Protein AF-A0A7Y2BJF6-F1 (afdb_monomer_lite)

Structure (mmCIF, N/CA/C/O backbone):
data_AF-A0A7Y2BJF6-F1
#
_entry.id   AF-A0A7Y2BJF6-F1
#
loop_
_atom_site.group_PDB
_atom_site.id
_atom_site.type_symbol
_atom_site.label_atom_id
_atom_site.label_alt_id
_atom_site.label_comp_id
_atom_site.label_asym_id
_atom_site.label_entity_id
_atom_site.label_seq_id
_atom_site.pdbx_PDB_ins_code
_atom_site.Cartn_x
_atom_site.Cartn_y
_atom_site.Cartn_z
_atom_site.occupancy
_atom_site.B_iso_or_equiv
_atom_site.auth_seq_id
_atom_site.auth_comp_id
_atom_site.auth_asym_id
_atom_site.auth_atom_id
_atom_site.pdbx_PDB_model_num
ATOM 1 N N . MET A 1 1 ? 1.469 44.689 62.817 1.00 45.69 1 MET A N 1
ATOM 2 C CA . MET A 1 1 ? 0.722 44.787 61.546 1.00 45.69 1 MET A CA 1
ATOM 3 C C . MET A 1 1 ? 1.715 45.197 60.466 1.00 45.69 1 MET A C 1
ATOM 5 O O . MET A 1 1 ? 2.066 46.364 60.460 1.00 45.69 1 MET A O 1
ATOM 9 N N . ALA A 1 2 ? 2.256 44.233 59.697 1.00 48.25 2 ALA A N 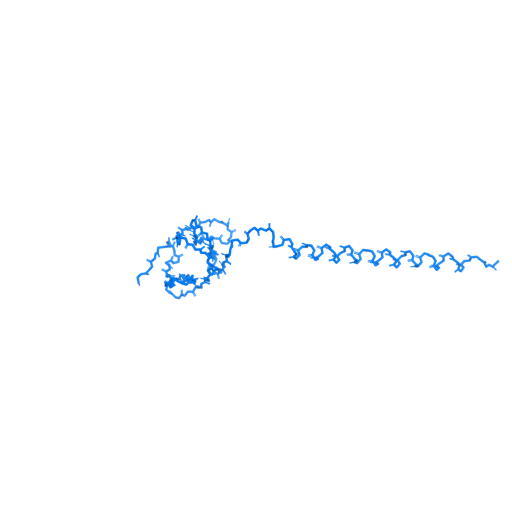1
ATOM 10 C CA . ALA A 1 2 ? 2.942 44.390 58.392 1.00 48.25 2 ALA A CA 1
ATOM 11 C C . ALA A 1 2 ? 4.010 43.295 58.148 1.00 48.25 2 ALA A C 1
ATOM 13 O O . ALA A 1 2 ? 5.195 43.598 58.115 1.00 48.25 2 ALA A O 1
ATOM 14 N N . GLU A 1 3 ? 3.619 42.035 57.926 1.00 46.19 3 GLU A N 1
ATOM 15 C CA . GLU A 1 3 ? 4.509 41.061 57.248 1.00 46.19 3 GLU A CA 1
ATOM 16 C C . GLU A 1 3 ? 3.802 40.208 56.173 1.00 46.19 3 GLU A C 1
ATOM 18 O O . GLU A 1 3 ? 4.416 39.344 55.552 1.00 46.19 3 GLU A O 1
ATOM 23 N N . GLU A 1 4 ? 2.539 40.493 55.836 1.00 48.34 4 GLU A N 1
ATOM 24 C CA . GLU A 1 4 ? 1.797 39.716 54.824 1.00 48.34 4 GLU A CA 1
ATOM 25 C C . GLU A 1 4 ? 2.136 40.078 53.361 1.00 48.34 4 GLU A C 1
ATOM 27 O O . GLU A 1 4 ? 1.862 39.305 52.445 1.00 48.34 4 GLU A O 1
ATOM 32 N N . GLY A 1 5 ? 2.800 41.210 53.098 1.00 51.78 5 GLY A N 1
ATOM 33 C CA . GLY A 1 5 ? 3.011 41.709 51.726 1.00 51.78 5 GLY A CA 1
ATOM 34 C C . GLY A 1 5 ? 4.179 41.085 50.944 1.00 51.78 5 GLY A C 1
ATOM 35 O O . GLY A 1 5 ? 4.224 41.181 49.716 1.00 51.78 5 GLY A O 1
ATOM 36 N N . LYS A 1 6 ? 5.148 40.453 51.625 1.00 48.47 6 LYS A N 1
ATOM 37 C CA . LYS A 1 6 ? 6.381 39.932 50.993 1.00 48.47 6 LYS A CA 1
ATOM 38 C C . LYS A 1 6 ? 6.262 38.465 50.572 1.00 48.47 6 LYS A C 1
ATOM 40 O O . LYS A 1 6 ? 6.907 38.052 49.608 1.00 48.47 6 LYS A O 1
ATOM 45 N N . SER A 1 7 ? 5.418 37.701 51.266 1.00 54.75 7 SER A N 1
ATOM 46 C CA . SER A 1 7 ? 5.195 36.279 50.989 1.00 54.75 7 SER A CA 1
ATOM 47 C C . SER A 1 7 ? 4.327 36.075 49.741 1.00 54.75 7 SER A C 1
ATOM 49 O O . SER A 1 7 ? 4.713 35.331 48.842 1.00 54.75 7 SER A O 1
ATOM 51 N N . GLY A 1 8 ? 3.238 36.843 49.592 1.00 60.06 8 GLY A N 1
ATOM 52 C CA . GLY A 1 8 ? 2.317 36.718 48.453 1.00 60.06 8 GLY A CA 1
ATOM 53 C C . GLY A 1 8 ? 2.980 36.933 47.088 1.00 60.06 8 GLY A C 1
ATOM 54 O O . GLY A 1 8 ? 2.770 36.150 46.168 1.00 60.06 8 GLY A O 1
ATOM 55 N N . LYS A 1 9 ? 3.876 37.921 46.962 1.00 63.34 9 LYS A N 1
ATOM 56 C CA . LYS A 1 9 ? 4.632 38.166 45.718 1.00 63.34 9 LYS A CA 1
ATOM 57 C C . LYS A 1 9 ? 5.560 37.008 45.336 1.00 63.34 9 LYS A C 1
ATOM 59 O O . LYS A 1 9 ? 5.730 36.728 44.153 1.00 63.34 9 LYS A O 1
ATOM 64 N N . ARG A 1 10 ? 6.156 36.337 46.327 1.00 69.12 10 ARG A N 1
ATOM 65 C CA . ARG A 1 10 ? 7.023 35.169 46.109 1.00 69.12 10 ARG A CA 1
ATOM 66 C C . ARG A 1 10 ? 6.205 33.944 45.716 1.00 69.12 10 ARG A C 1
ATOM 68 O O . ARG A 1 10 ? 6.588 33.252 44.783 1.00 69.12 10 ARG A O 1
ATOM 75 N N . VAL A 1 11 ? 5.060 33.728 46.363 1.00 71.56 11 VAL A N 1
ATOM 76 C CA . VAL A 1 11 ? 4.134 32.634 46.031 1.00 71.56 11 VAL A CA 1
ATOM 77 C C . VAL A 1 11 ? 3.576 32.803 44.617 1.00 71.56 11 VAL A C 1
ATOM 79 O O . VAL A 1 11 ? 3.616 31.861 43.834 1.00 71.56 11 VAL A O 1
ATOM 82 N N . VAL A 1 12 ? 3.150 34.013 44.245 1.00 73.06 12 VAL A N 1
ATOM 83 C CA . VAL A 1 12 ? 2.680 34.316 42.882 1.00 73.06 12 VAL A CA 1
ATOM 84 C C . VAL A 1 12 ? 3.796 34.122 41.853 1.00 73.06 12 VAL A C 1
ATOM 86 O O . VAL A 1 12 ? 3.556 33.533 40.803 1.00 73.06 12 VAL A O 1
ATOM 89 N N . GLY A 1 13 ? 5.026 34.546 42.164 1.00 76.31 13 GLY A N 1
ATOM 90 C CA . GLY A 1 13 ? 6.183 34.314 41.296 1.00 76.31 13 GLY A CA 1
ATOM 91 C C . GLY A 1 13 ? 6.481 32.827 41.071 1.00 76.31 13 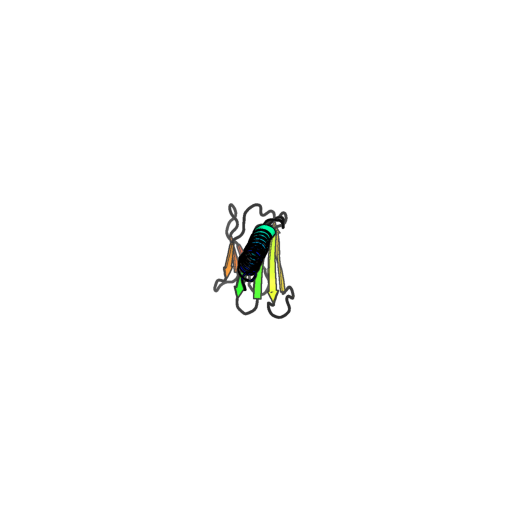GLY A C 1
ATOM 92 O O . GLY A 1 13 ? 6.742 32.421 39.942 1.00 76.31 13 GLY A O 1
ATOM 93 N N . VAL A 1 14 ? 6.383 32.003 42.120 1.00 77.50 14 VAL A N 1
ATOM 94 C CA . VAL A 1 14 ? 6.582 30.546 42.029 1.00 77.50 14 VAL A CA 1
ATOM 95 C C . VAL A 1 14 ? 5.454 29.877 41.243 1.00 77.50 14 VAL A C 1
ATOM 97 O O . VAL A 1 14 ? 5.729 29.038 40.389 1.00 77.50 14 VAL A O 1
ATOM 100 N N . LEU A 1 15 ? 4.197 30.268 41.468 1.00 76.31 15 LEU A N 1
ATOM 101 C CA . LEU A 1 15 ? 3.056 29.731 40.721 1.00 76.31 15 LEU A CA 1
ATOM 102 C C . LEU A 1 15 ? 3.142 30.075 39.229 1.00 76.31 15 LEU A C 1
ATOM 104 O O . LEU A 1 15 ? 2.937 29.201 38.392 1.00 76.31 15 LEU A O 1
ATOM 108 N N . LEU A 1 16 ? 3.517 31.312 38.888 1.00 80.88 16 LEU A N 1
ATOM 109 C CA . LEU A 1 16 ? 3.746 31.712 37.498 1.00 80.88 16 LEU A CA 1
ATOM 110 C C . LEU A 1 16 ? 4.892 30.919 36.861 1.00 80.88 16 LEU A C 1
ATOM 112 O O . LEU A 1 16 ? 4.750 30.449 35.735 1.00 80.88 16 LEU A O 1
ATOM 116 N N . ALA A 1 17 ? 5.998 30.715 37.582 1.00 78.50 17 ALA A N 1
ATOM 117 C CA . ALA A 1 17 ? 7.112 29.909 37.091 1.00 78.50 17 ALA A CA 1
ATOM 118 C C . ALA A 1 17 ? 6.703 28.448 36.836 1.00 78.50 17 ALA A C 1
ATOM 120 O O . ALA A 1 17 ? 7.099 27.876 35.824 1.00 78.50 17 ALA A O 1
ATOM 121 N N . LEU A 1 18 ? 5.874 27.860 37.705 1.00 82.06 18 LEU A N 1
ATOM 122 C CA . LEU A 1 18 ? 5.365 26.497 37.532 1.00 82.06 18 LEU A CA 1
ATOM 123 C C . LEU A 1 18 ? 4.410 26.375 36.341 1.00 82.06 18 LEU A C 1
ATOM 125 O O . LEU A 1 18 ? 4.518 25.416 35.583 1.00 82.06 18 LEU A O 1
ATOM 129 N N . VAL A 1 19 ? 3.514 27.347 36.138 1.00 84.19 19 VAL A N 1
ATOM 130 C CA . VAL A 1 19 ? 2.603 27.358 34.980 1.00 84.19 19 VAL A CA 1
ATOM 131 C C . VAL A 1 19 ? 3.385 27.498 33.675 1.00 84.19 19 VAL A C 1
ATOM 133 O O . VAL A 1 19 ? 3.119 26.770 32.720 1.00 84.19 19 VAL A O 1
ATOM 136 N N . LEU A 1 20 ? 4.393 28.374 33.639 1.00 82.25 20 LEU A N 1
ATOM 137 C CA . LEU A 1 20 ? 5.268 28.522 32.476 1.00 82.25 20 LEU A CA 1
ATOM 138 C C . LEU A 1 20 ? 6.102 27.260 32.228 1.00 82.25 20 LEU A C 1
ATOM 140 O O . LEU A 1 20 ? 6.212 26.825 31.085 1.00 82.25 20 LEU A O 1
ATOM 144 N N . ALA A 1 21 ? 6.638 26.632 33.277 1.00 81.12 21 ALA A N 1
ATOM 145 C CA . ALA A 1 21 ? 7.382 25.382 33.157 1.00 81.12 21 ALA A CA 1
ATOM 146 C C . ALA A 1 21 ? 6.496 24.241 32.637 1.00 81.12 21 ALA A C 1
ATOM 148 O O . ALA A 1 21 ? 6.896 23.531 31.720 1.00 81.12 21 ALA A O 1
ATOM 149 N N . ALA A 1 22 ? 5.276 24.097 33.160 1.00 79.94 22 ALA A N 1
ATOM 150 C CA . ALA A 1 22 ? 4.316 23.105 32.686 1.00 79.94 22 ALA A CA 1
ATOM 151 C C . ALA A 1 22 ? 3.914 23.356 31.224 1.00 79.94 22 ALA A C 1
ATOM 153 O O . ALA A 1 22 ? 3.873 22.417 30.434 1.00 79.94 22 ALA A O 1
ATOM 154 N N . GLY A 1 23 ? 3.694 24.620 30.847 1.00 81.06 23 GLY A N 1
ATOM 155 C CA . GLY A 1 23 ? 3.424 25.012 29.464 1.00 81.06 23 GLY A CA 1
ATOM 156 C C . GLY A 1 23 ? 4.585 24.687 28.523 1.00 81.06 23 GLY A C 1
ATOM 157 O O . GLY A 1 23 ? 4.365 24.143 27.445 1.00 81.06 23 GLY A O 1
ATOM 158 N N . LEU A 1 24 ? 5.827 24.940 28.947 1.00 80.62 24 LEU A N 1
ATOM 159 C CA . LEU A 1 24 ? 7.026 24.596 28.179 1.00 80.62 24 LEU A CA 1
ATOM 160 C C . LEU A 1 24 ? 7.223 23.083 28.061 1.00 80.62 24 LEU A C 1
ATOM 162 O O . LEU A 1 24 ? 7.566 22.608 26.985 1.00 80.62 24 LEU A O 1
ATOM 166 N N . ILE A 1 25 ? 6.971 22.315 29.124 1.00 80.19 25 ILE A N 1
ATOM 167 C CA . ILE A 1 25 ? 7.038 20.846 29.097 1.00 80.19 25 ILE A CA 1
ATOM 168 C C . ILE A 1 25 ? 5.958 20.279 28.168 1.00 80.19 25 ILE A C 1
ATOM 170 O O . ILE A 1 25 ? 6.250 19.390 27.370 1.00 80.19 25 ILE A O 1
ATOM 174 N N . ALA A 1 26 ? 4.738 20.818 28.216 1.00 75.88 26 ALA A N 1
ATOM 175 C CA . ALA A 1 26 ? 3.651 20.423 27.325 1.00 75.88 26 ALA A CA 1
ATOM 176 C C . ALA A 1 26 ? 3.967 20.760 25.859 1.00 75.88 26 ALA A C 1
ATOM 178 O O . ALA A 1 26 ? 3.804 19.911 24.985 1.00 75.88 26 ALA A O 1
ATOM 179 N N . TRP A 1 27 ? 4.496 21.957 25.593 1.00 73.38 27 TRP A N 1
ATOM 180 C CA . TRP A 1 27 ? 4.951 22.368 24.264 1.00 73.38 27 TRP A CA 1
ATOM 181 C C . TRP A 1 27 ? 6.089 21.480 23.740 1.00 73.38 27 TRP A C 1
ATOM 183 O O . TRP A 1 27 ? 6.061 21.032 22.593 1.00 73.38 27 TRP A O 1
ATOM 193 N N . PHE A 1 28 ? 7.082 21.177 24.579 1.00 72.94 28 PHE A N 1
ATOM 194 C CA . PHE A 1 28 ? 8.209 20.320 24.207 1.00 72.94 28 PHE A CA 1
ATOM 195 C C . PHE A 1 28 ? 7.777 18.860 23.989 1.00 72.94 28 PHE A C 1
ATOM 197 O O . PHE A 1 28 ? 8.299 18.178 23.111 1.00 72.94 28 PHE A O 1
ATOM 204 N N . GLY A 1 29 ? 6.786 18.384 24.750 1.00 67.81 29 GLY A N 1
ATOM 205 C CA . GLY A 1 29 ? 6.146 17.086 24.538 1.00 67.81 29 GLY A CA 1
ATOM 206 C C . GLY A 1 29 ? 5.360 17.023 23.225 1.00 67.81 29 GLY A C 1
ATOM 207 O O . GLY A 1 29 ? 5.518 16.067 22.470 1.00 67.81 29 GLY A O 1
ATOM 208 N N . ALA A 1 30 ? 4.576 18.058 22.912 1.00 62.81 30 ALA A N 1
ATOM 209 C CA . ALA A 1 30 ? 3.810 18.141 21.667 1.00 62.81 30 ALA A CA 1
ATOM 210 C C . ALA A 1 30 ? 4.721 18.216 20.428 1.00 62.81 30 ALA A C 1
ATOM 212 O O . ALA A 1 30 ? 4.536 17.467 19.474 1.00 62.81 30 ALA A O 1
ATOM 213 N N . THR A 1 31 ? 5.767 19.045 20.472 1.00 66.25 31 THR A N 1
ATOM 214 C CA . THR A 1 31 ? 6.764 19.139 19.386 1.00 66.25 31 THR A CA 1
ATOM 215 C C . THR A 1 31 ? 7.565 17.847 19.210 1.00 66.25 31 THR A C 1
ATOM 217 O O . THR A 1 31 ? 7.884 17.469 18.086 1.00 66.25 31 THR A O 1
ATOM 220 N N . ARG A 1 32 ? 7.859 17.113 20.293 1.00 56.94 32 ARG A N 1
ATOM 221 C CA . ARG A 1 32 ? 8.441 15.762 20.213 1.00 56.94 32 ARG A CA 1
ATOM 222 C C . ARG A 1 32 ? 7.484 14.750 19.590 1.00 56.94 32 ARG A C 1
ATOM 224 O O . ARG A 1 32 ? 7.965 13.910 18.841 1.00 56.94 32 ARG A O 1
ATOM 231 N N . LEU A 1 33 ? 6.181 14.823 19.872 1.00 54.19 33 LEU A N 1
ATOM 232 C CA . LEU A 1 33 ? 5.181 13.942 19.261 1.00 54.19 33 LEU A CA 1
ATOM 233 C C . LEU A 1 33 ? 5.093 14.169 17.745 1.00 54.19 33 LEU A C 1
ATOM 235 O O . LEU A 1 33 ? 5.039 13.204 16.994 1.00 54.19 33 LEU A O 1
ATOM 239 N N . GLU A 1 34 ? 5.180 15.423 17.299 1.00 53.19 34 GLU A N 1
ATOM 240 C CA . GLU A 1 34 ? 5.196 15.773 15.873 1.00 53.19 34 GLU A CA 1
ATOM 241 C C . GLU A 1 34 ? 6.511 15.359 15.178 1.00 53.19 34 GLU A C 1
ATOM 243 O O . GLU A 1 34 ? 6.497 14.872 14.049 1.00 53.19 34 GLU A O 1
ATOM 248 N N . ASN A 1 35 ? 7.656 15.454 15.869 1.00 50.81 35 ASN A N 1
ATOM 249 C CA . ASN A 1 35 ? 8.953 15.033 15.320 1.00 50.81 35 ASN A CA 1
ATOM 250 C C . ASN A 1 35 ? 9.191 13.515 15.353 1.00 50.81 35 ASN A C 1
ATOM 252 O O . ASN A 1 35 ? 9.986 13.011 14.560 1.00 50.81 35 ASN A O 1
ATOM 256 N N . ASN A 1 36 ? 8.537 12.772 16.252 1.00 46.75 36 ASN A N 1
ATOM 257 C CA . ASN A 1 36 ? 8.717 11.320 16.350 1.00 46.75 36 ASN A CA 1
ATOM 258 C C . ASN A 1 36 ? 8.037 10.558 15.199 1.00 46.75 36 ASN A C 1
ATOM 260 O O . ASN A 1 36 ? 8.349 9.391 14.979 1.00 46.75 36 ASN A O 1
ATOM 264 N N . SER A 1 37 ? 7.189 11.228 14.412 1.00 45.41 37 SER A N 1
ATOM 265 C CA . SER A 1 37 ? 6.670 10.701 13.145 1.00 45.41 37 SER A CA 1
ATOM 266 C C . SER A 1 37 ? 7.732 10.611 12.041 1.00 45.41 37 SER A C 1
ATOM 268 O O . SER A 1 37 ? 7.478 9.983 11.025 1.00 45.41 37 SER A O 1
ATOM 270 N N . ARG A 1 38 ? 8.934 11.187 12.224 1.00 46.66 38 ARG A N 1
ATOM 271 C CA . ARG A 1 38 ? 9.998 11.227 11.196 1.00 46.66 38 ARG A CA 1
ATOM 272 C C . ARG A 1 38 ? 11.158 10.253 11.438 1.00 46.66 38 ARG A C 1
ATOM 274 O O . ARG A 1 38 ? 12.212 10.398 10.823 1.00 46.66 38 ARG A O 1
ATOM 281 N N . ALA A 1 39 ? 11.002 9.304 12.363 1.00 43.88 39 ALA A N 1
ATOM 282 C CA . ALA A 1 39 ? 12.036 8.319 12.705 1.00 43.88 39 ALA A CA 1
ATOM 283 C C . ALA A 1 39 ? 11.548 6.859 12.663 1.00 43.88 39 ALA A C 1
ATOM 285 O O . ALA A 1 39 ? 12.202 5.967 13.199 1.00 43.88 39 ALA A O 1
ATOM 286 N N . VAL A 1 40 ? 10.435 6.595 11.978 1.00 47.25 40 VAL A N 1
ATOM 287 C CA . VAL A 1 40 ? 10.350 5.373 11.170 1.00 47.25 40 VAL A CA 1
ATOM 288 C C . VAL A 1 40 ? 11.142 5.710 9.907 1.00 47.25 40 VAL A C 1
ATOM 290 O O . VAL A 1 40 ? 11.040 6.837 9.426 1.00 47.25 40 VAL A O 1
ATOM 293 N N . GLN A 1 41 ? 11.975 4.814 9.379 1.00 46.47 41 GLN A N 1
ATOM 294 C CA . GLN A 1 41 ? 12.369 4.953 7.976 1.00 46.47 41 GLN A CA 1
ATOM 295 C C . GLN A 1 41 ? 11.059 4.962 7.190 1.00 46.47 41 GLN A C 1
ATOM 297 O O . GLN A 1 41 ? 10.427 3.916 7.076 1.00 46.47 41 GLN A O 1
ATOM 302 N N . GLU A 1 42 ? 10.590 6.150 6.810 1.00 50.53 42 GLU A N 1
ATOM 303 C CA . GLU A 1 42 ? 9.307 6.354 6.154 1.00 50.53 42 GLU A CA 1
ATOM 304 C C . GLU A 1 42 ? 9.434 5.680 4.797 1.00 50.53 42 GLU A C 1
ATOM 306 O O . GLU A 1 42 ? 9.928 6.255 3.831 1.00 50.53 42 GLU A O 1
ATOM 311 N N . LEU A 1 43 ? 9.102 4.389 4.759 1.00 58.31 43 LEU A N 1
ATOM 312 C CA . LEU A 1 43 ? 8.775 3.708 3.529 1.00 58.31 43 LEU A CA 1
ATOM 313 C C . LEU A 1 43 ? 7.668 4.550 2.930 1.00 58.31 43 LEU A C 1
ATOM 315 O O . LEU A 1 43 ? 6.550 4.585 3.451 1.00 58.31 43 LEU A O 1
ATOM 319 N N . GLU A 1 44 ? 8.061 5.325 1.922 1.00 81.75 44 GLU A N 1
ATOM 320 C CA . GLU A 1 44 ? 7.190 6.244 1.226 1.00 81.75 44 GLU A CA 1
ATOM 321 C C . GLU A 1 44 ? 5.945 5.459 0.833 1.00 81.75 44 GLU A C 1
ATOM 323 O O . GLU A 1 44 ? 6.002 4.502 0.058 1.00 81.75 44 GLU A O 1
ATOM 328 N N . SER A 1 45 ? 4.836 5.803 1.471 1.00 87.12 45 SER A N 1
ATOM 329 C CA . SER A 1 45 ? 3.596 5.054 1.377 1.00 87.12 45 SER A CA 1
ATOM 330 C C . SER A 1 45 ? 2.437 6.004 1.145 1.00 87.12 45 SER A C 1
ATOM 332 O O . SER A 1 45 ? 2.482 7.192 1.486 1.00 87.12 45 SER A O 1
ATOM 334 N N . ALA A 1 46 ? 1.408 5.472 0.505 1.00 91.62 46 ALA A N 1
ATOM 335 C CA . ALA A 1 46 ? 0.149 6.144 0.261 1.00 91.62 46 ALA A CA 1
ATOM 336 C C . ALA A 1 46 ? -0.986 5.195 0.618 1.00 91.62 46 ALA A C 1
ATOM 338 O O . ALA A 1 46 ? -0.866 3.983 0.448 1.00 91.62 46 ALA A O 1
ATOM 339 N N . SER A 1 47 ? -2.091 5.746 1.107 1.00 94.12 47 SER A N 1
ATOM 340 C CA . SER A 1 47 ? -3.255 4.952 1.467 1.00 94.12 47 SER A CA 1
ATOM 341 C C . SER A 1 47 ? -4.555 5.602 1.018 1.00 94.12 47 SER A C 1
ATOM 343 O O . SER A 1 47 ? -4.668 6.826 0.944 1.00 94.12 47 SER A O 1
ATOM 345 N N . VAL A 1 48 ? -5.541 4.764 0.702 1.00 95.12 48 VAL A N 1
ATOM 346 C CA . VAL A 1 48 ? -6.902 5.181 0.355 1.00 95.12 48 VAL A CA 1
ATOM 347 C C . VAL A 1 48 ? -7.906 4.218 0.983 1.00 95.12 48 VAL A C 1
ATOM 349 O O . VAL A 1 48 ? -7.716 3.004 0.964 1.00 95.12 48 VAL A O 1
ATOM 352 N N . LEU A 1 49 ? -8.972 4.761 1.569 1.00 94.62 49 LEU A N 1
ATOM 353 C CA . LEU A 1 49 ? -10.065 3.989 2.158 1.00 94.62 49 LEU A CA 1
ATOM 354 C C . LEU A 1 49 ? -11.260 4.007 1.205 1.00 94.62 49 LEU A C 1
ATOM 356 O O . LEU A 1 49 ? -11.736 5.083 0.845 1.00 94.62 49 LEU A O 1
ATOM 360 N N . SER A 1 50 ? -11.769 2.833 0.838 1.00 93.38 50 SER A N 1
ATOM 361 C CA . SER A 1 50 ? -12.997 2.706 0.051 1.00 93.38 50 SER A CA 1
ATOM 362 C C . SER A 1 50 ? -13.773 1.452 0.437 1.00 93.38 50 SER A C 1
ATOM 364 O O . SER A 1 50 ? -13.188 0.390 0.610 1.00 93.38 50 SER A O 1
ATOM 366 N N . GLU A 1 51 ? -15.091 1.587 0.599 1.00 92.06 51 GLU A N 1
ATOM 367 C CA . GLU A 1 51 ? -16.021 0.481 0.895 1.00 92.06 51 GLU A CA 1
ATOM 368 C C . GLU A 1 51 ? -15.600 -0.420 2.076 1.00 92.06 51 GLU A C 1
ATOM 370 O O . GLU A 1 51 ? -15.816 -1.627 2.073 1.00 92.06 51 GLU A O 1
ATOM 375 N N . GLY A 1 52 ? -14.989 0.169 3.110 1.00 92.50 52 GLY A N 1
ATOM 376 C CA . GLY A 1 52 ? -14.514 -0.575 4.284 1.00 92.50 52 GLY A CA 1
ATOM 377 C C . GLY A 1 52 ? -13.177 -1.295 4.082 1.00 92.50 52 GLY A C 1
ATOM 378 O O . GLY A 1 52 ? -12.717 -1.981 4.991 1.00 92.50 52 GLY A O 1
ATOM 379 N N . VAL A 1 53 ? -12.523 -1.099 2.938 1.00 96.50 53 VAL A N 1
ATOM 380 C CA . VAL A 1 53 ? -11.198 -1.636 2.630 1.00 96.50 53 VAL A CA 1
ATOM 381 C C . VAL A 1 53 ? -10.178 -0.501 2.585 1.00 96.50 53 VAL A C 1
ATOM 383 O O . VAL A 1 53 ? -10.343 0.481 1.860 1.00 96.50 53 VAL A O 1
ATOM 386 N N . LEU A 1 54 ? -9.122 -0.627 3.382 1.00 96.88 54 LEU A N 1
ATOM 387 C CA . LEU A 1 54 ? -7.951 0.236 3.343 1.00 96.88 54 LEU A CA 1
ATOM 388 C C . LEU A 1 54 ? -6.934 -0.354 2.365 1.00 96.88 54 LEU A C 1
ATOM 390 O O . LEU A 1 54 ? -6.449 -1.464 2.577 1.00 96.88 54 LEU A O 1
ATOM 394 N N . TYR A 1 55 ? -6.599 0.401 1.326 1.00 95.75 55 TYR A N 1
ATOM 395 C CA . TYR A 1 55 ? -5.549 0.064 0.373 1.00 95.75 55 TYR A CA 1
ATOM 396 C C . TYR A 1 55 ? -4.301 0.868 0.717 1.00 95.75 55 TYR A C 1
ATOM 398 O O . TYR A 1 55 ? -4.370 2.092 0.801 1.00 95.75 55 TYR A O 1
ATOM 406 N N . GLU A 1 56 ? -3.171 0.198 0.915 1.00 95.62 56 GLU A N 1
ATOM 407 C CA . GLU A 1 56 ? -1.886 0.811 1.253 1.00 95.62 56 GLU A CA 1
ATOM 408 C C . GLU A 1 56 ? -0.848 0.422 0.204 1.00 95.62 56 GLU A C 1
ATOM 410 O O . GLU A 1 56 ? -0.541 -0.757 0.046 1.00 95.62 56 GLU A O 1
ATOM 415 N N . ALA A 1 57 ? -0.308 1.408 -0.506 1.00 94.19 57 ALA A N 1
ATOM 416 C CA . ALA A 1 57 ? 0.814 1.244 -1.415 1.00 94.19 57 ALA A CA 1
ATOM 417 C C . ALA A 1 57 ? 2.099 1.679 -0.709 1.00 94.19 57 ALA A C 1
ATOM 419 O O . ALA A 1 57 ? 2.150 2.751 -0.108 1.00 94.19 57 ALA A O 1
ATOM 420 N N . GLN A 1 58 ? 3.141 0.863 -0.796 1.00 93.25 58 GLN A N 1
ATOM 421 C CA . GLN A 1 58 ? 4.410 1.069 -0.118 1.00 93.25 58 GLN A CA 1
ATOM 422 C C . GLN A 1 58 ? 5.552 0.942 -1.126 1.00 93.25 58 GLN A C 1
ATOM 424 O O . GLN A 1 58 ? 5.641 -0.052 -1.850 1.00 93.25 58 GLN A O 1
ATOM 429 N N . ALA A 1 59 ? 6.437 1.939 -1.154 1.00 91.12 59 ALA A N 1
ATOM 430 C CA . ALA A 1 59 ? 7.722 1.840 -1.834 1.00 91.12 59 ALA A CA 1
ATOM 431 C C . ALA A 1 59 ? 8.590 0.735 -1.207 1.00 91.12 59 ALA A C 1
ATOM 433 O O . ALA A 1 59 ? 8.324 0.281 -0.097 1.00 91.12 59 ALA A O 1
ATOM 434 N N . GLY A 1 60 ? 9.638 0.292 -1.890 1.00 89.94 60 GLY A N 1
ATOM 435 C CA . GLY A 1 60 ? 10.534 -0.752 -1.398 1.00 89.94 60 GLY A CA 1
ATOM 436 C C . GLY A 1 60 ? 11.150 -1.573 -2.520 1.00 89.94 60 GLY A C 1
ATOM 437 O O . GLY A 1 60 ? 10.832 -1.385 -3.690 1.00 89.94 60 GLY A O 1
ATOM 438 N N . ASP A 1 61 ? 12.019 -2.507 -2.150 1.00 90.12 61 ASP A N 1
ATOM 439 C CA . ASP A 1 61 ? 12.521 -3.544 -3.050 1.00 90.12 61 ASP A CA 1
ATOM 440 C C . ASP A 1 61 ? 12.301 -4.926 -2.398 1.00 90.12 61 ASP A C 1
ATOM 442 O O . ASP A 1 61 ? 13.139 -5.372 -1.607 1.00 90.12 61 ASP A O 1
ATOM 446 N N . PRO A 1 62 ? 11.138 -5.565 -2.627 1.00 90.88 62 PRO A N 1
ATOM 447 C CA . PRO A 1 62 ? 10.041 -5.078 -3.463 1.00 90.88 62 PRO A CA 1
ATOM 448 C C . PRO A 1 62 ? 9.081 -4.128 -2.722 1.00 90.88 62 PRO A C 1
ATOM 450 O O . PRO A 1 62 ? 8.934 -4.165 -1.499 1.00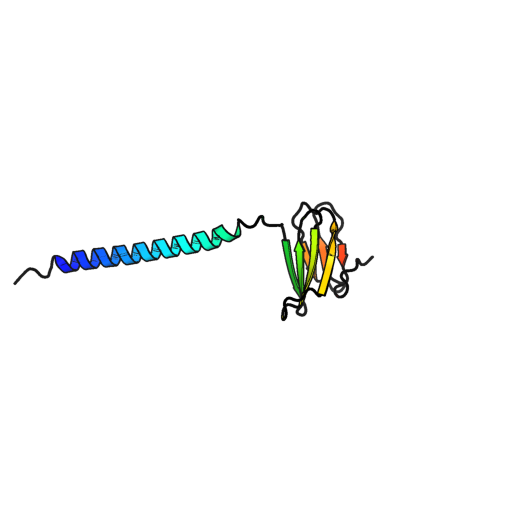 90.88 62 PRO A O 1
ATOM 453 N N . GLY A 1 63 ? 8.438 -3.246 -3.482 1.00 91.56 63 GLY A N 1
ATOM 454 C CA . GLY A 1 63 ? 7.281 -2.461 -3.073 1.00 91.56 63 GLY A CA 1
ATOM 455 C C . GLY A 1 63 ? 6.005 -3.297 -3.147 1.00 91.56 63 GLY A C 1
ATOM 456 O O . GLY A 1 63 ? 5.947 -4.317 -3.837 1.00 91.56 63 GLY A O 1
ATOM 457 N N . PHE A 1 64 ? 4.963 -2.863 -2.443 1.00 94.25 64 PHE A N 1
ATOM 458 C CA . PHE A 1 64 ? 3.728 -3.636 -2.299 1.00 94.25 64 PHE A CA 1
ATOM 459 C C . PHE A 1 64 ? 2.482 -2.764 -2.332 1.00 94.25 64 PHE A C 1
ATOM 461 O O . PHE A 1 64 ? 2.520 -1.596 -1.953 1.00 94.25 64 PHE A O 1
ATOM 468 N N . VAL A 1 65 ? 1.358 -3.379 -2.691 1.00 95.44 65 VAL A N 1
ATOM 469 C CA . VAL A 1 65 ? 0.012 -2.883 -2.395 1.00 95.44 65 VAL A CA 1
ATOM 470 C C . VAL A 1 65 ? -0.682 -3.905 -1.519 1.00 95.44 65 VAL A C 1
ATOM 472 O O . VAL A 1 65 ? -0.667 -5.095 -1.828 1.00 95.44 65 VAL A O 1
ATOM 475 N N . ILE A 1 66 ? -1.283 -3.454 -0.428 1.00 96.81 66 ILE A N 1
ATOM 476 C CA . ILE A 1 66 ? -1.986 -4.311 0.520 1.00 96.81 66 ILE A CA 1
ATOM 477 C C . ILE A 1 66 ? -3.407 -3.787 0.676 1.00 96.81 66 ILE A C 1
ATOM 479 O O . ILE A 1 66 ? -3.593 -2.608 0.969 1.00 96.81 66 ILE A O 1
ATOM 483 N N . ALA A 1 67 ? -4.399 -4.660 0.527 1.00 97.44 67 ALA A N 1
ATOM 484 C CA . ALA A 1 67 ? -5.776 -4.367 0.901 1.00 97.44 67 ALA A CA 1
ATOM 485 C C . ALA A 1 67 ? -6.094 -4.987 2.257 1.00 97.44 67 ALA A C 1
ATOM 487 O O . ALA A 1 67 ? -5.818 -6.165 2.494 1.00 97.44 67 ALA A O 1
ATOM 488 N N . LYS A 1 68 ? -6.703 -4.210 3.148 1.00 97.75 68 LYS A N 1
ATOM 489 C CA . LYS A 1 68 ? -7.075 -4.637 4.497 1.00 97.75 68 LYS A CA 1
ATOM 490 C C . LYS A 1 68 ? -8.521 -4.280 4.783 1.00 97.75 68 LYS A C 1
ATOM 492 O O . LYS A 1 68 ? -8.941 -3.159 4.525 1.00 97.75 68 LYS A O 1
ATOM 497 N N . ASP A 1 69 ? -9.267 -5.200 5.376 1.00 96.06 69 ASP A N 1
ATOM 498 C CA . ASP A 1 69 ? -10.558 -4.868 5.973 1.00 96.06 69 ASP A CA 1
ATOM 499 C C . ASP A 1 69 ? -10.335 -3.913 7.154 1.00 96.06 69 ASP A C 1
ATOM 501 O O . ASP A 1 69 ? -9.580 -4.223 8.076 1.00 96.06 69 ASP A O 1
ATOM 505 N N . VAL A 1 70 ? -10.974 -2.742 7.136 1.00 93.62 70 VAL A N 1
ATOM 506 C CA . VAL A 1 70 ? -10.739 -1.695 8.143 1.00 93.62 70 VAL A CA 1
ATOM 507 C C . VAL A 1 70 ? -11.310 -2.067 9.514 1.00 93.62 70 VAL A C 1
ATOM 509 O O . VAL A 1 70 ? -10.817 -1.594 10.536 1.00 93.62 70 VAL A O 1
ATOM 512 N N . GLY A 1 71 ? -12.342 -2.917 9.553 1.00 93.44 71 GLY A N 1
ATOM 513 C CA . GLY A 1 71 ? -12.991 -3.326 10.798 1.00 93.44 71 GLY A CA 1
ATOM 514 C C . GLY A 1 71 ? -12.139 -4.295 11.616 1.00 93.44 71 GLY A C 1
ATOM 515 O O . GLY A 1 71 ? -12.013 -4.148 12.830 1.00 93.44 71 GLY A O 1
ATOM 516 N N . SER A 1 72 ? -11.548 -5.285 10.951 1.00 94.31 72 SER A N 1
ATOM 517 C CA . SER A 1 72 ? -10.753 -6.351 11.567 1.00 94.31 72 SER A CA 1
ATOM 518 C C . SER A 1 72 ? -9.242 -6.150 11.447 1.00 94.31 72 SER A C 1
ATOM 520 O O . SER A 1 72 ? -8.485 -6.795 12.170 1.00 94.31 72 SER A O 1
ATOM 522 N N . GLY A 1 73 ? -8.787 -5.298 10.525 1.00 93.06 73 GLY A N 1
ATOM 523 C CA . GLY A 1 73 ? -7.378 -5.154 10.155 1.00 93.06 73 GLY A CA 1
ATOM 524 C C . GLY A 1 73 ? -6.829 -6.326 9.334 1.00 93.06 73 GLY A C 1
ATOM 525 O O . GLY A 1 73 ? -5.624 -6.384 9.082 1.00 93.06 73 GLY A O 1
ATOM 526 N N . LYS A 1 74 ? -7.679 -7.280 8.935 1.00 95.94 74 LYS A N 1
ATOM 527 C CA . LYS A 1 74 ? -7.261 -8.471 8.195 1.00 95.94 74 LYS A CA 1
ATOM 528 C C . LYS A 1 74 ? -6.855 -8.098 6.770 1.00 95.94 74 LYS A C 1
ATOM 530 O O . LYS A 1 74 ? -7.628 -7.472 6.051 1.00 95.94 74 LYS A O 1
ATOM 535 N N . GLU A 1 75 ? -5.682 -8.560 6.348 1.00 97.56 75 GLU A N 1
ATOM 536 C CA . GLU A 1 75 ? -5.256 -8.518 4.946 1.00 97.56 75 GLU A CA 1
ATOM 537 C C . GLU A 1 75 ? -6.215 -9.349 4.077 1.00 97.56 75 GLU A C 1
ATOM 539 O O . GLU A 1 75 ? -6.452 -10.532 4.338 1.00 97.56 75 GLU A O 1
ATOM 544 N N . LEU A 1 76 ? -6.804 -8.698 3.075 1.00 97.06 76 LEU A N 1
ATOM 545 C CA . LEU A 1 76 ? -7.668 -9.312 2.070 1.00 97.06 76 LEU A CA 1
ATOM 546 C C . LEU A 1 76 ? -6.831 -9.865 0.920 1.00 97.06 76 LEU A C 1
ATOM 548 O O . LEU A 1 76 ? -7.036 -11.005 0.510 1.00 97.06 76 LEU A O 1
ATOM 552 N N . TRP A 1 77 ? -5.872 -9.069 0.445 1.00 97.81 77 TRP A N 1
ATOM 553 C CA . TRP A 1 77 ? -4.917 -9.442 -0.592 1.00 97.81 77 TRP A CA 1
ATOM 554 C C . TRP A 1 77 ? -3.666 -8.558 -0.535 1.00 97.81 77 TRP A C 1
ATOM 556 O O . TRP A 1 77 ? -3.650 -7.501 0.108 1.00 97.81 77 TRP A O 1
ATOM 566 N N . ARG A 1 78 ? -2.622 -8.999 -1.242 1.00 96.38 78 ARG A N 1
ATOM 567 C CA . ARG A 1 78 ? -1.360 -8.282 -1.432 1.00 96.38 78 ARG A CA 1
ATOM 568 C C . ARG A 1 78 ? -0.843 -8.486 -2.852 1.00 96.38 78 ARG A C 1
ATOM 570 O O . ARG A 1 78 ? -0.791 -9.619 -3.318 1.00 96.38 78 ARG A O 1
ATOM 577 N N . ALA A 1 79 ? -0.402 -7.402 -3.481 1.00 95.00 79 ALA A N 1
ATOM 578 C CA . ALA A 1 79 ? 0.248 -7.397 -4.786 1.00 95.00 79 ALA A CA 1
ATOM 579 C C . ALA A 1 79 ? 1.672 -6.832 -4.675 1.00 95.00 79 ALA A C 1
ATOM 581 O O . ALA A 1 79 ? 1.918 -5.889 -3.921 1.00 95.00 79 ALA A O 1
ATOM 582 N N . GLU A 1 80 ? 2.615 -7.412 -5.415 1.00 93.62 80 GLU A N 1
ATOM 583 C CA . GLU A 1 80 ? 4.001 -6.941 -5.489 1.00 93.62 80 GLU A CA 1
ATOM 584 C C . GLU A 1 80 ? 4.159 -5.949 -6.651 1.00 93.62 80 GLU A C 1
ATOM 586 O O . GLU A 1 80 ? 3.680 -6.199 -7.754 1.00 93.62 80 GLU A O 1
ATOM 591 N N . LEU A 1 81 ? 4.832 -4.824 -6.407 1.00 88.62 81 LEU A N 1
ATOM 592 C CA . LEU A 1 81 ? 5.081 -3.765 -7.396 1.00 88.62 81 LEU A CA 1
ATOM 593 C C . LEU A 1 81 ? 6.495 -3.833 -8.001 1.00 88.62 81 LEU A C 1
ATOM 595 O O . LEU A 1 81 ? 6.866 -2.987 -8.813 1.00 88.62 81 LEU A O 1
ATOM 599 N N . GLY A 1 82 ? 7.307 -4.812 -7.588 1.00 88.69 82 GLY A N 1
ATOM 600 C CA . GLY A 1 82 ? 8.741 -4.849 -7.871 1.00 88.69 82 GLY A CA 1
ATOM 601 C C . GLY A 1 82 ? 9.494 -3.715 -7.168 1.00 88.69 82 GLY A C 1
ATOM 602 O O . GLY A 1 82 ? 9.022 -3.167 -6.175 1.00 88.69 82 GLY A O 1
ATOM 603 N N . SER A 1 83 ? 10.677 -3.349 -7.660 1.00 90.81 83 SER A N 1
ATOM 604 C CA . SER A 1 83 ? 11.485 -2.277 -7.062 1.00 90.81 83 SER A CA 1
ATOM 605 C C . SER A 1 83 ? 10.847 -0.896 -7.272 1.00 90.81 83 SER A C 1
ATOM 607 O O . SER A 1 83 ? 10.869 -0.346 -8.374 1.00 90.81 83 SER A O 1
ATOM 609 N N . VAL A 1 84 ? 10.374 -0.284 -6.188 1.00 89.62 84 VAL A N 1
ATOM 610 C CA . VAL A 1 84 ? 9.766 1.048 -6.135 1.00 89.62 84 VAL A CA 1
ATOM 611 C C . VAL A 1 84 ? 10.622 1.962 -5.264 1.00 89.62 84 VAL A C 1
ATOM 613 O O . VAL A 1 84 ? 10.661 1.834 -4.044 1.00 89.62 84 VAL A O 1
ATOM 616 N N . THR A 1 85 ? 11.300 2.923 -5.884 1.00 88.62 85 THR A N 1
ATOM 617 C CA . THR A 1 85 ? 12.183 3.875 -5.181 1.00 88.62 85 THR A CA 1
ATOM 618 C C . THR A 1 85 ? 11.519 5.219 -4.888 1.00 88.62 85 THR A C 1
ATOM 620 O O . THR A 1 85 ? 12.078 6.043 -4.169 1.00 88.62 85 THR A O 1
ATOM 623 N N . SER A 1 86 ? 10.340 5.453 -5.463 1.00 87.94 86 SER A N 1
ATOM 624 C CA . SER A 1 86 ? 9.595 6.709 -5.368 1.00 87.94 86 SER A CA 1
ATOM 625 C C . SER A 1 86 ? 8.316 6.519 -4.569 1.00 87.94 86 SER A C 1
ATOM 627 O O . SER A 1 86 ? 7.761 5.423 -4.546 1.00 87.94 86 SER A O 1
ATOM 629 N N . LYS A 1 87 ? 7.809 7.597 -3.965 1.00 90.06 87 LYS A N 1
ATOM 630 C CA . LYS A 1 87 ? 6.515 7.569 -3.281 1.00 90.06 87 LYS A CA 1
ATOM 631 C C . LYS A 1 87 ? 5.404 7.154 -4.251 1.00 90.06 87 LYS A C 1
ATOM 633 O O . LYS A 1 87 ? 5.210 7.861 -5.244 1.00 90.06 87 LYS A O 1
ATOM 638 N N . PRO A 1 88 ? 4.683 6.049 -3.990 1.00 91.38 88 PRO A N 1
ATOM 639 C CA . PRO A 1 88 ? 3.533 5.692 -4.796 1.00 91.38 88 PRO A CA 1
ATOM 640 C C . PRO A 1 88 ? 2.369 6.644 -4.496 1.00 91.38 88 PRO A C 1
ATOM 642 O O . PRO A 1 88 ? 2.267 7.198 -3.401 1.00 91.38 88 PRO A O 1
ATOM 645 N N . ALA A 1 89 ? 1.460 6.799 -5.450 1.00 91.75 89 ALA A N 1
ATOM 646 C CA . ALA A 1 89 ? 0.124 7.333 -5.222 1.00 91.75 89 ALA A CA 1
ATOM 647 C C . ALA A 1 89 ? -0.898 6.226 -5.482 1.00 91.75 89 ALA A C 1
ATOM 649 O O . ALA A 1 89 ? -0.717 5.421 -6.394 1.00 91.75 89 ALA A O 1
ATOM 650 N N . VAL A 1 90 ? -1.958 6.181 -4.677 1.00 93.19 90 VAL A N 1
ATOM 651 C CA . VAL A 1 90 ? -3.036 5.197 -4.805 1.00 93.19 90 VAL A CA 1
ATOM 652 C C . VAL A 1 90 ? -4.375 5.919 -4.899 1.00 93.19 90 VAL A C 1
ATOM 654 O O . VAL A 1 90 ? -4.622 6.876 -4.165 1.00 93.19 90 VAL A O 1
ATOM 657 N N . THR A 1 91 ? -5.227 5.522 -5.838 1.00 93.44 91 THR A N 1
ATOM 658 C CA . THR A 1 91 ? -6.560 6.106 -6.048 1.00 93.44 91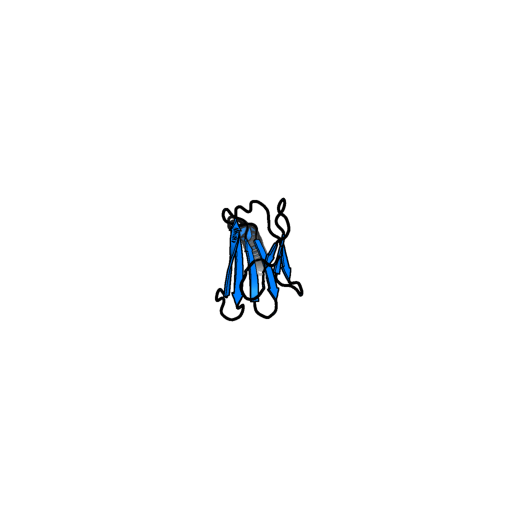 THR A CA 1
ATOM 659 C C . THR A 1 91 ? -7.558 5.007 -6.387 1.00 93.44 91 THR A C 1
ATOM 661 O O . THR A 1 91 ? -7.211 4.017 -7.020 1.00 93.44 91 THR A O 1
ATOM 664 N N . VAL A 1 92 ? -8.802 5.163 -5.939 1.00 93.06 92 VAL A N 1
ATOM 665 C CA . VAL A 1 92 ? -9.894 4.242 -6.274 1.00 93.06 92 VAL A CA 1
ATOM 666 C C . VAL A 1 92 ? -10.644 4.797 -7.481 1.00 93.06 92 VAL A C 1
ATOM 668 O O . VAL A 1 92 ? -11.007 5.974 -7.492 1.00 93.06 92 VAL A O 1
ATOM 671 N N . THR A 1 93 ? -10.897 3.948 -8.471 1.00 90.25 93 THR A N 1
ATOM 672 C CA . THR A 1 93 ? -11.693 4.252 -9.664 1.00 90.25 93 THR A CA 1
ATOM 673 C C . THR A 1 93 ? -12.820 3.232 -9.827 1.00 90.25 93 THR A C 1
ATOM 675 O O . THR A 1 93 ? -12.862 2.217 -9.134 1.00 90.25 93 THR A O 1
ATOM 678 N N . GLU A 1 94 ? -13.738 3.475 -10.767 1.00 85.94 94 GLU A N 1
ATOM 679 C CA . GLU A 1 94 ? -14.799 2.511 -11.114 1.00 85.94 94 GLU A CA 1
ATOM 680 C C . GLU A 1 94 ? -14.234 1.150 -11.561 1.00 85.94 94 GLU A C 1
ATOM 682 O O . GLU A 1 94 ? -14.864 0.116 -11.354 1.00 85.94 94 GLU A O 1
ATOM 687 N N . GLY A 1 95 ? -13.043 1.150 -12.171 1.00 82.00 95 GLY A N 1
ATOM 688 C CA . GLY A 1 95 ? -12.385 -0.053 -12.678 1.00 82.00 95 GLY A CA 1
ATOM 689 C C . GLY A 1 95 ? -11.558 -0.809 -11.638 1.00 82.00 95 GLY A C 1
ATOM 690 O O . GLY A 1 95 ? -11.209 -1.954 -11.890 1.00 82.00 95 GLY A O 1
ATOM 691 N N . GLY A 1 96 ? -11.241 -0.212 -10.483 1.00 91.06 96 GLY A N 1
ATOM 692 C CA . GLY A 1 96 ? -10.391 -0.843 -9.473 1.00 9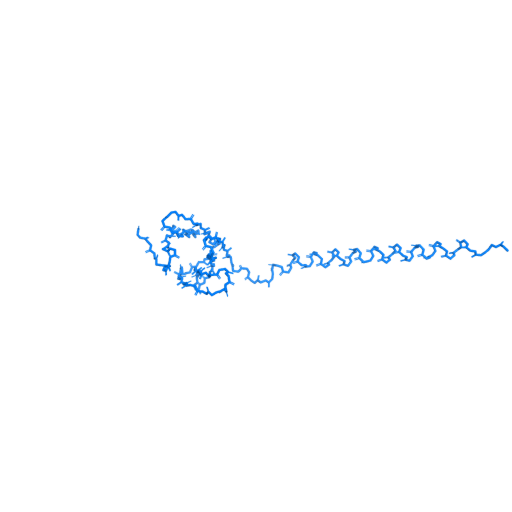1.06 96 GLY A CA 1
ATOM 693 C C . GLY A 1 96 ? -9.541 0.154 -8.691 1.00 91.06 96 GLY A C 1
ATOM 694 O O . GLY A 1 96 ? -9.980 1.254 -8.362 1.00 91.06 96 GLY A O 1
ATOM 695 N N . ILE A 1 97 ? -8.319 -0.251 -8.361 1.00 93.62 97 ILE A N 1
ATOM 696 C CA . ILE A 1 97 ? -7.335 0.567 -7.653 1.00 93.62 97 ILE A CA 1
ATOM 697 C C . ILE A 1 97 ? -6.215 0.935 -8.614 1.00 93.62 97 ILE A C 1
ATOM 699 O O . ILE A 1 97 ? -5.528 0.062 -9.131 1.00 93.62 97 ILE A O 1
ATOM 703 N N . GLU A 1 98 ? -6.003 2.226 -8.828 1.00 93.12 98 GLU A N 1
ATOM 704 C CA . GLU A 1 98 ? -4.886 2.732 -9.616 1.00 93.12 98 GLU A CA 1
ATOM 705 C C . GLU A 1 98 ? -3.704 3.067 -8.716 1.00 93.12 98 GLU A C 1
ATOM 707 O O . GLU A 1 98 ? -3.838 3.761 -7.704 1.00 93.12 98 GLU A O 1
ATOM 712 N N . VAL A 1 99 ? -2.532 2.584 -9.117 1.00 92.19 99 VAL A N 1
ATOM 713 C CA . VAL A 1 99 ? -1.258 2.812 -8.446 1.00 92.19 99 VAL A CA 1
ATOM 714 C C . VAL A 1 99 ? -0.328 3.515 -9.417 1.00 92.19 99 VAL A C 1
ATOM 716 O O . VAL A 1 99 ? -0.018 3.009 -10.497 1.00 92.19 99 VAL A O 1
ATOM 719 N N . GLN A 1 100 ? 0.130 4.696 -9.022 1.00 90.25 100 GLN A N 1
ATOM 720 C CA . GLN A 1 100 ? 1.065 5.495 -9.794 1.00 90.25 100 GLN A CA 1
ATOM 721 C C . GLN A 1 100 ? 2.414 5.528 -9.087 1.00 90.25 100 GLN A C 1
ATOM 723 O O . GLN A 1 100 ? 2.514 5.925 -7.928 1.00 90.25 100 GLN A O 1
ATOM 728 N N . ILE A 1 101 ? 3.460 5.140 -9.807 1.00 88.81 101 ILE A N 1
ATOM 729 C CA . ILE A 1 101 ? 4.847 5.196 -9.351 1.00 88.81 101 ILE A CA 1
ATOM 730 C C . ILE A 1 101 ? 5.622 6.055 -10.352 1.00 88.81 101 ILE A C 1
ATOM 732 O O . ILE A 1 101 ? 5.435 5.952 -11.565 1.00 88.81 101 ILE A O 1
ATOM 736 N N . ALA A 1 102 ? 6.486 6.943 -9.859 1.00 82.19 102 ALA A N 1
ATOM 737 C CA . ALA A 1 102 ? 7.267 7.805 -10.738 1.00 82.19 102 ALA A CA 1
ATOM 738 C C . ALA A 1 102 ? 8.197 6.973 -11.640 1.00 82.19 102 ALA A C 1
ATOM 740 O O . ALA A 1 102 ? 8.988 6.165 -11.158 1.00 82.19 102 ALA A O 1
ATOM 741 N N . GLY A 1 103 ? 8.122 7.202 -12.953 1.00 75.12 103 GLY A N 1
ATOM 742 C CA . GLY A 1 103 ? 8.970 6.529 -13.942 1.00 75.12 103 GLY A CA 1
ATOM 743 C C . GLY A 1 103 ? 8.458 5.170 -14.432 1.00 75.12 103 GLY A C 1
ATOM 744 O O . GLY A 1 103 ? 9.063 4.617 -15.348 1.00 75.12 103 GLY A O 1
ATOM 745 N N . THR A 1 104 ? 7.344 4.659 -13.901 1.00 74.69 104 THR A N 1
ATOM 746 C CA . THR A 1 104 ? 6.635 3.494 -14.454 1.00 74.69 104 THR A CA 1
ATOM 747 C C . THR A 1 104 ? 5.279 3.927 -15.026 1.00 74.69 104 THR A C 1
ATOM 749 O O . THR A 1 104 ? 4.756 4.976 -14.639 1.00 74.69 104 THR A O 1
ATOM 752 N N . PRO A 1 105 ? 4.677 3.160 -15.954 1.00 73.12 105 PRO A N 1
ATOM 753 C CA . PRO A 1 105 ? 3.258 3.327 -16.260 1.00 73.12 105 PRO A CA 1
ATOM 754 C C . PRO A 1 105 ? 2.407 3.149 -14.989 1.00 73.12 105 PRO A C 1
ATOM 756 O O . PRO A 1 105 ? 2.831 2.477 -14.042 1.00 73.12 105 PRO A O 1
ATOM 759 N N . TRP A 1 106 ? 1.227 3.776 -14.958 1.00 79.94 106 TRP A N 1
ATOM 760 C CA . TRP A 1 106 ? 0.234 3.494 -13.919 1.00 79.94 106 TRP A CA 1
ATOM 761 C C . TRP A 1 106 ? -0.241 2.045 -14.051 1.00 79.94 106 TRP A C 1
ATOM 763 O O . TRP A 1 106 ? -0.306 1.503 -15.154 1.00 79.94 106 TRP A O 1
ATOM 773 N N . MET A 1 107 ? -0.551 1.420 -12.922 1.00 87.19 107 MET A N 1
ATOM 774 C CA . MET A 1 107 ? -1.048 0.049 -12.864 1.00 87.19 107 MET A CA 1
ATOM 775 C C . MET A 1 107 ? -2.441 0.070 -12.255 1.00 87.19 107 MET A C 1
ATOM 777 O O . MET A 1 107 ? -2.636 0.680 -11.204 1.00 87.19 107 MET A O 1
ATOM 781 N N . THR A 1 108 ? -3.390 -0.604 -12.895 1.00 92.50 108 THR A N 1
ATOM 782 C CA . THR A 1 108 ? -4.739 -0.776 -12.354 1.00 92.50 108 THR A CA 1
ATOM 783 C C . THR A 1 108 ? -4.858 -2.188 -11.805 1.00 92.50 108 THR A C 1
ATOM 785 O O . THR A 1 108 ? -4.557 -3.150 -12.503 1.00 92.50 108 THR A O 1
ATOM 788 N N . LEU A 1 109 ? -5.263 -2.313 -10.546 1.00 92.44 109 LEU A N 1
ATOM 789 C CA . LEU A 1 109 ? -5.467 -3.581 -9.858 1.00 92.44 109 LEU A CA 1
ATOM 790 C C . LEU A 1 109 ? -6.957 -3.794 -9.607 1.00 92.44 109 LEU A C 1
ATOM 792 O O . LEU A 1 109 ? -7.665 -2.872 -9.191 1.00 92.44 109 LEU A O 1
ATOM 796 N N . ASP A 1 110 ? -7.431 -5.018 -9.802 1.00 95.25 110 ASP A N 1
ATOM 797 C CA . ASP A 1 110 ? -8.770 -5.412 -9.392 1.00 95.25 110 ASP A CA 1
ATOM 798 C C . ASP A 1 110 ? -8.913 -5.267 -7.870 1.00 95.25 110 ASP A C 1
ATOM 800 O O . ASP A 1 110 ? -8.099 -5.754 -7.083 1.00 95.25 110 ASP A O 1
ATOM 804 N N . ARG A 1 111 ? -9.980 -4.595 -7.434 1.00 91.56 111 ARG A N 1
ATOM 805 C CA . ARG A 1 111 ? -10.192 -4.259 -6.017 1.00 91.56 111 ARG A CA 1
ATOM 806 C C . ARG A 1 111 ? -10.377 -5.480 -5.114 1.00 91.56 111 ARG A C 1
ATOM 808 O O . ARG A 1 111 ? -10.165 -5.387 -3.906 1.00 91.56 111 ARG A O 1
ATOM 815 N N . THR A 1 112 ? -10.831 -6.603 -5.664 1.00 92.56 112 THR A N 1
ATOM 816 C CA . THR A 1 112 ? -11.213 -7.792 -4.896 1.00 92.56 112 THR A CA 1
ATOM 817 C C . THR A 1 112 ? -10.075 -8.799 -4.815 1.00 92.56 112 THR A C 1
ATOM 819 O O . THR A 1 112 ? -9.919 -9.458 -3.789 1.00 92.56 112 THR A O 1
ATOM 822 N N . THR A 1 113 ? -9.285 -8.906 -5.875 1.00 93.88 113 THR A N 1
ATOM 823 C CA . THR A 1 113 ? -8.245 -9.927 -6.030 1.00 93.88 113 THR A CA 1
ATOM 824 C C . THR A 1 113 ? -6.833 -9.359 -5.928 1.00 93.88 113 THR A C 1
ATOM 826 O O . THR A 1 113 ? -5.926 -10.080 -5.519 1.00 93.88 113 THR A O 1
ATOM 829 N N . GLY A 1 114 ? -6.639 -8.079 -6.262 1.00 91.31 114 GLY A N 1
ATOM 830 C CA . GLY A 1 114 ? -5.321 -7.462 -6.387 1.00 91.31 114 GLY A CA 1
ATOM 831 C C . GLY A 1 114 ? -4.582 -7.830 -7.678 1.00 91.31 114 GLY A C 1
ATOM 832 O O . GLY A 1 114 ? -3.407 -7.493 -7.808 1.00 91.31 114 GLY A O 1
ATOM 833 N N . GLU A 1 115 ? -5.231 -8.520 -8.623 1.00 93.00 115 GLU A N 1
ATOM 834 C CA . GLU A 1 115 ? -4.630 -8.860 -9.915 1.00 93.00 115 GLU A CA 1
ATOM 835 C C . GLU A 1 115 ? -4.598 -7.640 -10.854 1.00 93.00 115 GLU A C 1
ATOM 837 O O . GLU A 1 115 ? -5.516 -6.817 -10.818 1.00 93.00 115 GLU A O 1
ATOM 842 N N . PRO A 1 116 ? -3.559 -7.490 -11.694 1.00 90.44 116 PRO A N 1
ATOM 843 C CA . PRO A 1 116 ? -3.493 -6.404 -12.664 1.00 90.44 116 PRO A CA 1
ATOM 844 C C . PRO A 1 116 ? -4.584 -6.536 -13.735 1.00 90.44 116 PRO A C 1
ATOM 846 O O . PRO A 1 116 ? -4.815 -7.619 -14.270 1.00 90.44 116 PRO A O 1
ATOM 849 N N . LEU A 1 117 ? -5.223 -5.414 -14.062 1.00 88.25 117 LEU A N 1
ATOM 850 C CA . LEU A 1 117 ? -6.174 -5.272 -15.163 1.00 88.25 117 LEU A CA 1
ATOM 851 C C . LEU A 1 117 ? -5.438 -4.773 -16.419 1.00 88.25 117 LEU A C 1
ATOM 853 O O . LEU A 1 117 ? -4.588 -3.886 -16.312 1.00 88.25 117 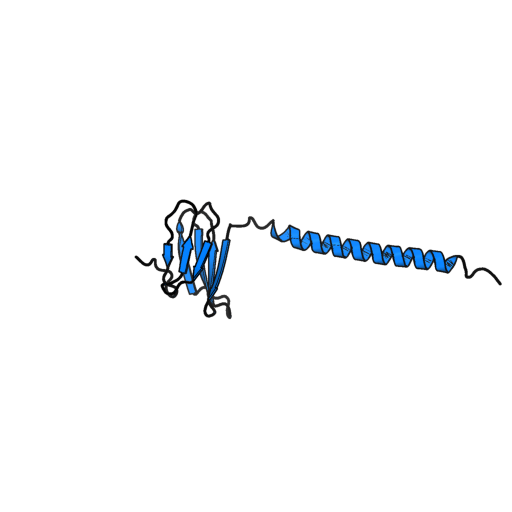LEU A O 1
ATOM 857 N N . GLU A 1 118 ? -5.745 -5.360 -17.584 1.00 76.00 118 GLU A N 1
ATOM 858 C CA . GLU A 1 118 ? -5.207 -4.953 -18.901 1.00 76.00 118 GLU A CA 1
ATOM 859 C C . GLU A 1 118 ? -5.819 -3.650 -19.439 1.00 76.00 118 GLU A C 1
ATOM 861 O O . GLU A 1 118 ? -7.033 -3.415 -19.223 1.00 76.00 118 GLU A O 1
#

Foldseek 3Di:
DDDPPPVVVVVVVVVVVVVVVVVVVVVVVVVVVVCVVVPPPCQQKEWDDDPQWIWIWGADQWTKIWIARNVPRDTQDMDTPHHAPARWYWDADPQAIWIDGPPDDIWGAHNRYRHTDD

pLDDT: mean 81.17, std 16.17, range [43.88, 97.81]

Secondary structure (DSSP, 8-state):
---THHHHHHHHHHHHHHHHHHHHHHHHHHHHHHHGGG-S----EEEEEETTEEEEEE-EEEEEEEEEETTT--EEEEEEEEEE-S--EEEEETTEEEEE-TTS--EEE-TTT-PBP-

Radius of gyration: 26.07 Å; chains: 1; bounding box: 28×55×80 Å

Sequence (118 aa):
MAEEGKSGKRVVGVLLALVLAAGLIAWFGATRLENNSRAVQELESASVLSEGVLYEAQAGDPGFVIAKDVGSGKELWRAELGSVTSKPAVTVTEGGIEVQIAGTPWMTLDRTTGEPLE